Protein AF-A0A2V5MFU4-F1 (afdb_monomer_lite)

Radius of gyration: 18.35 Å; chains: 1; bounding box: 36×29×50 Å

Sequence (105 aa):
VECLTDNRNRTAPEIRNIFKAGSLGQPGSVAFFFNHLGVVEATHADANRDAEGDAIEAGAQEIEPLEADEVPAGQKGARFLTDIKDLDTVSKALRTAGWNIIASC

Secondary structure (DSSP, 8-state):
-----S-HHHHHHHHHHHGGGS----TTTTGGG----EEEEEEES-TT--HHHHHHHHT-SEEEEPPTTTSPTT-EEEEEEE-GGGHHHHHHHHHHTT-EEEEE-

Structure (mmCIF, N/CA/C/O backbone):
data_AF-A0A2V5MFU4-F1
#
_entry.id   AF-A0A2V5MFU4-F1
#
loop_
_atom_site.group_PDB
_atom_site.id
_atom_site.type_symbol
_atom_site.label_atom_id
_atom_site.label_alt_id
_atom_site.label_comp_id
_atom_site.label_asym_id
_atom_site.label_entity_id
_atom_site.label_seq_id
_atom_site.pdbx_PDB_ins_code
_atom_site.Cartn_x
_atom_site.Cartn_y
_atom_site.Cartn_z
_atom_site.occupancy
_atom_site.B_iso_or_equiv
_atom_site.auth_seq_id
_atom_site.auth_comp_id
_atom_site.auth_asym_id
_atom_site.auth_atom_id
_atom_site.pdbx_PDB_model_num
ATOM 1 N N . VAL A 1 1 ? 11.341 -0.556 -13.388 1.00 87.38 1 VAL A N 1
ATOM 2 C CA . VAL A 1 1 ? 10.352 0.100 -14.273 1.00 87.38 1 VAL A CA 1
ATOM 3 C C . VAL A 1 1 ? 9.473 -0.986 -14.841 1.00 87.38 1 VAL A C 1
ATOM 5 O O . VAL A 1 1 ? 9.960 -1.798 -15.622 1.00 87.38 1 VAL A O 1
ATOM 8 N N . GLU A 1 2 ? 8.227 -1.035 -14.395 1.00 89.50 2 GLU A N 1
ATOM 9 C CA . GLU A 1 2 ? 7.213 -1.929 -14.949 1.00 89.50 2 GLU A CA 1
ATOM 10 C C . GLU A 1 2 ? 6.442 -1.178 -16.039 1.00 89.50 2 GLU A C 1
ATOM 12 O O . GLU A 1 2 ? 6.243 0.034 -15.945 1.00 89.50 2 GLU A O 1
ATOM 17 N N . CYS A 1 3 ? 6.084 -1.859 -17.128 1.00 91.50 3 CYS A N 1
ATOM 18 C CA . CYS A 1 3 ? 5.423 -1.236 -18.275 1.00 91.50 3 CYS A CA 1
ATOM 19 C C . CYS A 1 3 ? 4.351 -2.166 -18.839 1.00 91.50 3 CYS A C 1
ATOM 21 O O . CYS A 1 3 ? 4.640 -3.320 -19.153 1.00 91.50 3 CYS A O 1
ATOM 23 N N . LEU A 1 4 ? 3.155 -1.628 -19.072 1.00 94.44 4 LEU A N 1
ATOM 24 C CA . LEU A 1 4 ? 2.131 -2.245 -19.911 1.00 94.44 4 LEU A CA 1
ATOM 25 C C . LEU A 1 4 ? 2.176 -1.571 -21.288 1.00 94.44 4 LEU A C 1
ATOM 27 O O . LEU A 1 4 ? 2.014 -0.358 -21.388 1.00 94.44 4 LEU A O 1
ATOM 31 N N . THR A 1 5 ? 2.451 -2.329 -22.350 1.00 95.19 5 THR A N 1
ATOM 32 C CA . THR A 1 5 ? 2.585 -1.779 -23.709 1.00 95.19 5 THR A CA 1
ATOM 33 C C . THR A 1 5 ? 2.098 -2.758 -24.767 1.00 95.19 5 THR A C 1
ATOM 35 O O . THR A 1 5 ? 2.300 -3.966 -24.655 1.00 95.19 5 THR A O 1
ATOM 38 N N . ASP A 1 6 ? 1.502 -2.216 -25.823 1.00 95.62 6 ASP A N 1
ATOM 39 C CA . ASP A 1 6 ? 1.123 -2.933 -27.041 1.00 95.62 6 ASP A CA 1
ATOM 40 C C . ASP A 1 6 ? 2.304 -3.109 -28.015 1.00 95.62 6 ASP A C 1
ATOM 42 O O . ASP A 1 6 ? 2.244 -3.928 -28.932 1.00 95.62 6 ASP A O 1
ATOM 46 N N . ASN A 1 7 ? 3.401 -2.365 -27.825 1.00 94.69 7 ASN A N 1
ATOM 47 C CA . ASN A 1 7 ? 4.564 -2.404 -28.701 1.00 94.69 7 ASN A CA 1
ATOM 48 C C . ASN A 1 7 ? 5.879 -2.217 -27.933 1.00 94.69 7 ASN A C 1
ATOM 50 O O . ASN A 1 7 ? 6.386 -1.108 -27.734 1.00 94.69 7 ASN A O 1
ATOM 54 N N . ARG A 1 8 ? 6.511 -3.346 -27.603 1.00 91.81 8 ARG A N 1
ATOM 55 C CA . ARG A 1 8 ? 7.818 -3.388 -26.933 1.00 91.81 8 ARG A CA 1
ATOM 56 C C . ARG A 1 8 ? 8.928 -2.674 -27.715 1.00 91.81 8 ARG A C 1
ATOM 58 O O . ARG A 1 8 ? 9.822 -2.094 -27.101 1.00 91.81 8 ARG A O 1
ATOM 65 N N . ASN A 1 9 ? 8.878 -2.699 -29.050 1.00 93.12 9 ASN A N 1
ATOM 66 C CA . ASN A 1 9 ? 9.900 -2.082 -29.902 1.00 93.12 9 ASN A CA 1
ATOM 67 C C . ASN A 1 9 ? 9.816 -0.550 -29.897 1.00 93.12 9 ASN A C 1
ATOM 69 O O . ASN A 1 9 ? 10.823 0.095 -30.170 1.00 93.12 9 ASN A O 1
ATOM 73 N N . ARG A 1 10 ? 8.656 0.024 -29.544 1.00 94.75 10 ARG A N 1
ATOM 74 C CA . ARG A 1 10 ? 8.491 1.464 -29.292 1.00 94.75 10 ARG A CA 1
ATOM 75 C C . ARG A 1 10 ? 8.899 1.828 -27.863 1.00 94.75 10 ARG A C 1
ATOM 77 O O . ARG A 1 10 ? 9.731 2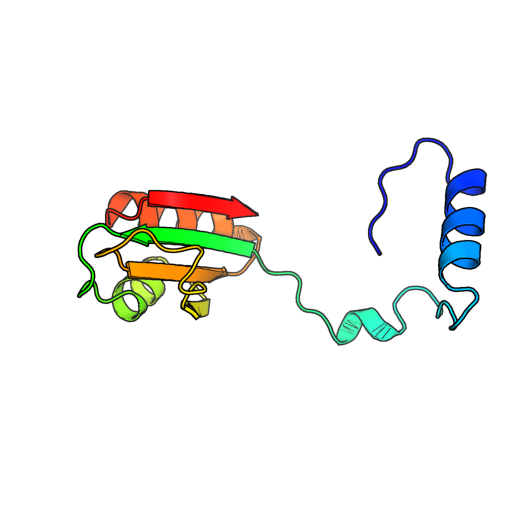.707 -27.664 1.00 94.75 10 ARG A O 1
ATOM 84 N N . THR A 1 11 ? 8.374 1.105 -26.875 1.00 94.44 11 THR A N 1
ATOM 85 C CA . THR A 1 11 ? 8.561 1.452 -25.458 1.00 94.44 11 THR A CA 1
ATOM 86 C C . THR A 1 11 ? 10.005 1.291 -24.988 1.00 94.44 11 THR A C 1
ATOM 88 O O . THR A 1 11 ? 10.507 2.141 -24.262 1.00 94.44 11 THR A O 1
ATOM 91 N N . ALA A 1 12 ? 10.728 0.245 -25.406 1.00 91.19 12 ALA A N 1
ATOM 92 C CA . ALA A 1 12 ? 12.099 0.042 -24.926 1.00 91.19 12 ALA A CA 1
ATOM 93 C C . ALA A 1 12 ? 13.064 1.191 -25.321 1.00 91.19 12 ALA A C 1
ATOM 95 O O . ALA A 1 12 ? 13.813 1.652 -24.457 1.00 91.19 12 ALA A O 1
ATOM 96 N N . PRO A 1 13 ? 13.075 1.696 -26.574 1.00 92.06 13 PRO A N 1
ATOM 97 C CA . PRO A 1 13 ? 13.802 2.919 -26.924 1.00 92.06 13 PRO A CA 1
ATOM 98 C C . PRO A 1 13 ? 13.346 4.171 -26.165 1.00 92.06 13 PRO A C 1
ATOM 100 O O . PRO A 1 13 ? 14.203 4.946 -25.748 1.00 92.06 13 PRO A O 1
ATOM 103 N N . GLU A 1 14 ? 12.040 4.366 -25.953 1.00 93.44 14 GLU A N 1
ATOM 104 C CA . GLU A 1 14 ? 11.508 5.512 -25.195 1.00 93.44 14 GLU A CA 1
ATOM 105 C C . GLU A 1 14 ? 11.997 5.511 -23.744 1.00 93.44 14 GLU A C 1
ATOM 107 O O . GLU A 1 14 ? 12.502 6.526 -23.267 1.00 93.44 14 GLU A O 1
ATOM 112 N N . ILE A 1 15 ? 11.959 4.355 -23.072 1.00 92.62 15 ILE A N 1
ATOM 113 C CA . ILE A 1 15 ? 12.516 4.199 -21.724 1.00 92.62 15 ILE A CA 1
ATOM 114 C C . ILE A 1 15 ? 14.012 4.534 -21.729 1.00 92.62 15 ILE A C 1
ATOM 116 O O . ILE A 1 15 ? 14.449 5.366 -20.941 1.00 92.62 15 ILE A O 1
ATOM 120 N N . ARG A 1 16 ? 14.809 3.986 -22.659 1.00 89.25 16 ARG A N 1
ATOM 121 C CA . ARG A 1 16 ? 16.242 4.339 -22.757 1.00 89.25 16 ARG A CA 1
ATOM 122 C C . ARG A 1 16 ? 16.468 5.837 -22.966 1.00 89.25 16 ARG A C 1
ATOM 124 O O . ARG A 1 16 ? 17.419 6.386 -22.422 1.00 89.25 16 ARG A O 1
ATOM 131 N N . ASN A 1 17 ? 15.607 6.492 -23.743 1.00 91.12 17 ASN A N 1
ATOM 132 C CA . ASN A 1 17 ? 15.672 7.930 -23.977 1.00 91.12 17 ASN A CA 1
ATOM 133 C C . ASN A 1 17 ? 15.404 8.740 -22.697 1.00 91.12 17 ASN A C 1
ATOM 135 O O . ASN A 1 17 ? 16.093 9.728 -22.462 1.00 91.12 17 ASN A O 1
ATOM 139 N N . ILE A 1 18 ? 14.458 8.311 -21.857 1.00 92.38 18 ILE A N 1
ATOM 140 C CA . ILE A 1 18 ? 14.170 8.944 -20.558 1.00 92.38 18 ILE A CA 1
ATOM 141 C C . ILE A 1 18 ? 15.386 8.847 -19.624 1.00 92.38 18 ILE A C 1
ATOM 143 O O . ILE A 1 18 ? 15.744 9.820 -18.968 1.00 92.38 18 ILE A O 1
ATOM 147 N N . PHE A 1 19 ? 16.090 7.712 -19.630 1.00 91.00 19 PHE A N 1
ATOM 148 C CA . PHE A 1 19 ? 17.296 7.505 -18.821 1.00 91.00 19 PHE A CA 1
ATOM 149 C C . PHE A 1 19 ? 18.575 8.132 -19.411 1.00 91.00 19 PHE A C 1
ATOM 151 O O . PHE A 1 19 ? 19.656 7.835 -18.918 1.00 91.00 19 PHE A O 1
ATOM 158 N N . LYS A 1 20 ? 18.503 9.015 -20.422 1.00 88.75 20 LYS A N 1
ATOM 159 C CA . LYS A 1 20 ? 19.689 9.607 -21.089 1.00 88.75 20 LYS A CA 1
ATOM 160 C C . LYS A 1 20 ? 20.661 10.346 -20.165 1.00 88.75 20 LYS A C 1
ATOM 162 O O . LYS A 1 20 ? 21.847 10.393 -20.472 1.00 88.75 20 LYS A O 1
ATOM 167 N N . ALA A 1 21 ? 20.170 10.943 -19.079 1.00 89.25 21 ALA A N 1
ATOM 168 C CA . ALA A 1 21 ? 21.013 11.608 -18.080 1.00 89.25 21 ALA A CA 1
ATO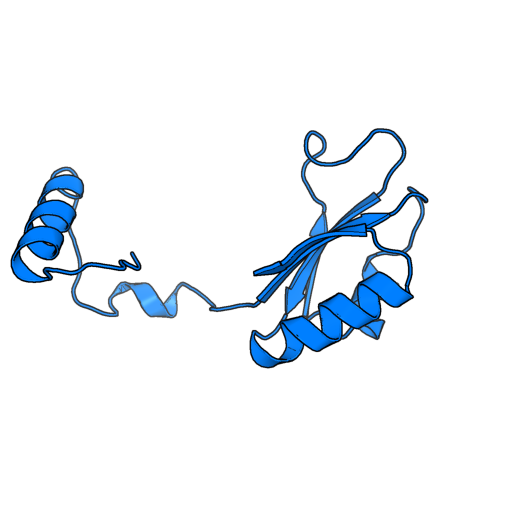M 169 C C . ALA A 1 21 ? 21.690 10.621 -17.102 1.00 89.25 21 ALA A C 1
ATOM 171 O O . ALA A 1 21 ? 22.526 11.025 -16.301 1.00 89.25 21 ALA A O 1
ATOM 172 N N . GLY A 1 22 ? 21.330 9.336 -17.168 1.00 87.75 22 GLY A N 1
ATOM 173 C CA . GLY A 1 22 ? 21.907 8.236 -16.403 1.00 87.75 22 GLY A CA 1
ATOM 174 C C . GLY A 1 22 ? 22.180 7.023 -17.299 1.00 87.75 22 GLY A C 1
ATOM 175 O O . GLY A 1 22 ? 22.547 7.165 -18.464 1.00 87.75 22 GLY A O 1
ATOM 176 N N . SER A 1 23 ? 22.018 5.813 -16.757 1.00 85.50 23 SER A N 1
ATOM 177 C CA . SER A 1 23 ? 22.176 4.570 -17.519 1.00 85.50 23 SER A CA 1
ATOM 178 C C . SER A 1 23 ? 21.145 3.527 -17.101 1.00 85.50 23 SER A C 1
ATOM 180 O O . SER A 1 23 ? 20.867 3.355 -15.914 1.00 85.50 23 SER A O 1
ATOM 182 N N . LEU A 1 24 ? 20.587 2.816 -18.084 1.00 88.62 24 LEU A N 1
ATOM 183 C CA . LEU A 1 24 ? 19.708 1.674 -17.858 1.00 88.62 24 LEU A CA 1
ATOM 184 C C . LEU A 1 24 ? 20.559 0.400 -17.758 1.00 88.62 24 LEU A C 1
ATOM 186 O O . LEU A 1 24 ? 21.201 0.001 -18.731 1.00 88.62 24 LEU A O 1
ATOM 190 N N . GLY A 1 25 ? 20.553 -0.231 -16.583 1.00 87.38 25 GLY A N 1
ATOM 191 C CA . GLY A 1 25 ? 21.238 -1.503 -16.344 1.00 87.38 25 GLY A CA 1
ATOM 192 C C . GLY A 1 25 ? 20.615 -2.691 -17.089 1.00 87.38 25 GLY A C 1
ATOM 193 O O . GLY A 1 25 ? 19.572 -2.581 -17.735 1.00 87.38 25 GLY A O 1
ATOM 194 N N . GLN A 1 26 ? 21.265 -3.854 -16.989 1.00 89.88 26 GLN A N 1
ATOM 195 C CA . GLN A 1 26 ? 20.700 -5.111 -17.489 1.00 89.88 26 GLN A CA 1
ATOM 196 C C . GLN A 1 26 ? 19.459 -5.518 -16.673 1.00 89.88 26 GLN A C 1
ATOM 198 O O . GLN A 1 26 ? 19.356 -5.147 -15.501 1.00 89.88 26 GLN A O 1
ATOM 203 N N . PRO A 1 27 ? 18.523 -6.301 -17.244 1.00 87.38 27 PRO A N 1
ATOM 204 C CA . PRO A 1 27 ? 17.395 -6.836 -16.488 1.00 87.38 27 PRO A CA 1
ATOM 205 C C . PRO A 1 27 ? 17.863 -7.506 -15.189 1.00 87.38 27 PRO A C 1
ATOM 207 O O . PRO A 1 27 ? 18.762 -8.342 -15.207 1.00 87.38 27 PRO A O 1
ATOM 210 N N . GLY A 1 28 ? 17.279 -7.105 -14.060 1.00 87.06 28 GLY A N 1
ATOM 211 C CA . GLY A 1 28 ? 17.628 -7.637 -12.741 1.00 87.06 28 GLY A CA 1
ATOM 212 C C . GLY A 1 28 ? 18.812 -6.966 -12.034 1.00 87.06 28 GLY A C 1
ATOM 213 O O . GLY A 1 28 ? 19.021 -7.250 -10.860 1.00 87.06 28 GLY A O 1
ATOM 214 N N . SER A 1 29 ? 19.542 -6.036 -12.668 1.00 91.56 29 SER A N 1
ATOM 215 C CA . SER A 1 29 ? 20.775 -5.451 -12.099 1.00 91.56 29 SER A CA 1
ATOM 216 C C . SER A 1 29 ? 20.600 -4.749 -10.750 1.00 91.56 29 SER A C 1
ATOM 218 O O . SER A 1 29 ? 21.572 -4.574 -10.028 1.00 91.56 29 SER A O 1
ATOM 220 N N . VAL A 1 30 ? 19.380 -4.312 -10.435 1.00 92.12 30 VAL A N 1
ATOM 221 C CA . VAL A 1 30 ? 19.017 -3.686 -9.155 1.00 92.12 30 VAL A CA 1
ATOM 222 C C . VAL A 1 30 ? 17.779 -4.325 -8.527 1.00 92.12 30 VAL A C 1
ATOM 224 O O . VAL A 1 30 ? 17.293 -3.829 -7.522 1.00 92.12 30 VAL A O 1
ATOM 227 N N . ALA A 1 31 ? 17.247 -5.412 -9.101 1.00 90.25 31 ALA A N 1
ATOM 228 C CA . ALA A 1 31 ? 15.987 -5.999 -8.634 1.00 90.25 31 ALA A CA 1
ATOM 229 C C . ALA A 1 31 ? 16.090 -6.519 -7.193 1.00 90.25 31 ALA A C 1
ATOM 231 O O . ALA A 1 31 ? 15.136 -6.414 -6.440 1.00 90.25 31 ALA A O 1
ATOM 232 N N . PHE A 1 32 ? 17.269 -7.000 -6.793 1.00 90.62 32 PHE A N 1
ATOM 233 C CA . PHE A 1 32 ? 17.530 -7.504 -5.444 1.00 90.62 32 PHE A CA 1
ATOM 234 C C . PHE A 1 32 ? 17.508 -6.425 -4.346 1.00 90.62 32 PHE A C 1
ATOM 236 O O . PHE A 1 32 ? 17.545 -6.771 -3.171 1.00 90.62 32 PHE A O 1
ATOM 243 N N . PHE A 1 33 ? 17.476 -5.136 -4.704 1.00 94.12 33 PHE A N 1
ATOM 244 C CA . PHE A 1 33 ? 17.316 -4.042 -3.740 1.00 94.12 33 PHE A CA 1
ATOM 245 C C . PHE A 1 33 ? 15.854 -3.773 -3.366 1.00 94.12 33 PHE A C 1
ATOM 247 O O . PHE A 1 33 ? 15.606 -2.966 -2.476 1.00 94.12 33 PHE A O 1
ATOM 254 N N . PHE A 1 34 ? 14.895 -4.406 -4.045 1.00 91.88 34 PHE A N 1
ATOM 255 C CA . PHE A 1 34 ? 13.474 -4.141 -3.860 1.00 91.88 34 PHE A CA 1
ATOM 256 C C . PHE A 1 34 ? 12.742 -5.417 -3.452 1.00 91.88 34 PHE A C 1
ATOM 258 O O . PHE A 1 34 ? 12.881 -6.456 -4.098 1.00 91.88 34 PHE A O 1
ATOM 265 N N . ASN A 1 35 ? 11.924 -5.310 -2.407 1.00 91.31 35 ASN A N 1
ATOM 266 C CA . ASN A 1 35 ? 10.959 -6.339 -2.040 1.00 91.31 35 ASN A CA 1
ATOM 267 C C . ASN A 1 35 ? 9.630 -6.047 -2.740 1.00 91.31 35 ASN A C 1
ATOM 269 O O . ASN A 1 35 ? 9.205 -4.895 -2.817 1.00 91.31 35 ASN A O 1
ATOM 273 N N . HIS A 1 36 ? 8.975 -7.090 -3.246 1.00 92.56 36 HIS A N 1
ATOM 274 C CA . HIS A 1 36 ? 7.623 -6.985 -3.784 1.00 92.56 36 HIS A CA 1
ATOM 275 C C . HIS A 1 36 ? 6.649 -7.372 -2.668 1.00 92.56 36 HIS A C 1
ATOM 277 O O . HIS A 1 36 ? 6.563 -8.545 -2.304 1.00 92.56 36 HIS A O 1
ATOM 283 N N . LEU A 1 37 ? 5.985 -6.370 -2.097 1.00 95.44 37 LEU A N 1
ATOM 284 C CA . LEU A 1 37 ? 5.092 -6.489 -0.946 1.00 95.44 37 LEU A CA 1
ATOM 285 C C . LEU A 1 37 ? 3.701 -5.980 -1.320 1.00 95.44 37 LEU A C 1
ATOM 287 O O . LEU A 1 37 ? 3.576 -5.131 -2.200 1.00 95.44 37 LEU A O 1
ATOM 291 N N . GLY A 1 38 ? 2.685 -6.498 -0.637 1.00 96.69 38 GLY A N 1
ATOM 292 C CA . GLY A 1 38 ? 1.361 -5.893 -0.612 1.00 96.69 38 GLY A CA 1
ATOM 293 C C . GLY A 1 38 ? 1.323 -4.740 0.387 1.00 96.69 38 GLY A C 1
ATOM 294 O O . GLY A 1 38 ? 1.993 -4.779 1.422 1.00 96.69 38 GLY A O 1
ATOM 295 N N . VAL A 1 39 ? 0.529 -3.720 0.087 1.00 97.12 39 VAL A N 1
ATOM 296 C CA . VAL A 1 39 ? 0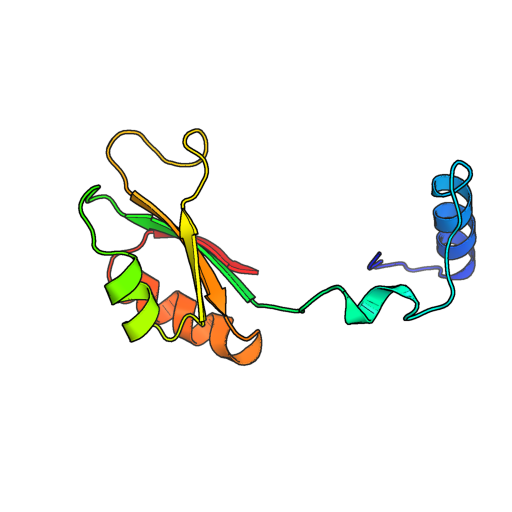.382 -2.518 0.906 1.00 97.12 39 VAL A CA 1
ATOM 297 C C . VAL A 1 39 ? -1.096 -2.219 1.118 1.00 97.12 39 VAL A C 1
ATOM 299 O O . VAL A 1 39 ? -1.874 -2.147 0.168 1.00 97.12 39 VAL A O 1
ATOM 302 N N . VAL A 1 40 ? -1.491 -2.011 2.374 1.00 97.69 40 VAL A N 1
ATOM 303 C CA . VAL A 1 40 ? -2.827 -1.529 2.742 1.00 97.69 40 VAL A CA 1
ATOM 304 C C . VAL A 1 40 ? -2.694 -0.205 3.480 1.00 97.69 40 VAL A C 1
ATOM 306 O O . VAL A 1 40 ? -2.125 -0.155 4.563 1.00 97.69 40 VAL A O 1
ATOM 309 N N . GLU A 1 41 ? -3.234 0.869 2.921 1.00 97.38 41 GLU A N 1
ATOM 310 C CA . GLU A 1 41 ? -3.283 2.183 3.567 1.00 97.38 41 GLU A CA 1
ATOM 311 C C . GLU A 1 41 ? -4.671 2.400 4.145 1.00 97.38 41 GLU A C 1
ATOM 313 O O . GLU A 1 41 ? -5.678 2.248 3.443 1.00 97.38 41 GLU A O 1
ATOM 318 N N . ALA A 1 42 ? -4.747 2.743 5.427 1.00 97.19 42 ALA A N 1
ATOM 319 C CA . ALA A 1 42 ? -6.023 2.878 6.102 1.00 97.19 42 ALA A CA 1
ATOM 320 C C . ALA A 1 42 ? -6.014 3.942 7.196 1.00 97.19 42 ALA A C 1
ATOM 322 O O . ALA A 1 42 ? -4.983 4.236 7.804 1.00 97.19 42 ALA A O 1
ATOM 323 N N . THR A 1 43 ? -7.201 4.475 7.486 1.00 97.69 43 THR A N 1
ATOM 324 C CA . THR A 1 43 ? -7.433 5.358 8.630 1.00 97.69 43 THR A CA 1
ATOM 325 C C . THR A 1 43 ? -8.431 4.775 9.614 1.00 97.69 43 THR A C 1
ATOM 327 O O . THR A 1 43 ? -9.309 3.993 9.258 1.00 97.69 43 THR A O 1
ATOM 330 N N . HIS A 1 44 ? -8.321 5.177 10.871 1.00 97.38 44 HIS A N 1
ATOM 331 C CA . HIS A 1 44 ? -9.235 4.805 11.934 1.00 97.38 44 HIS A CA 1
ATOM 332 C C . HIS A 1 44 ? -9.729 6.058 12.661 1.00 97.38 44 HIS A C 1
ATOM 334 O O . HIS A 1 44 ? -8.953 6.968 12.953 1.00 97.38 44 HIS A O 1
ATOM 340 N N . ALA A 1 45 ? -11.030 6.107 12.960 1.00 96.06 45 ALA A N 1
ATOM 341 C CA . ALA A 1 45 ? -11.663 7.278 13.571 1.00 96.06 45 ALA A CA 1
ATOM 342 C C . ALA A 1 45 ? -11.162 7.567 14.998 1.00 96.06 45 ALA A C 1
ATOM 344 O O . ALA A 1 45 ? -11.171 8.713 15.432 1.00 96.06 45 ALA A O 1
ATOM 345 N N . ASP A 1 46 ? -10.730 6.534 15.721 1.00 95.81 46 ASP A N 1
ATOM 346 C CA . ASP A 1 46 ? -10.045 6.682 17.006 1.00 95.81 46 ASP A CA 1
ATOM 347 C C . ASP A 1 46 ? -8.546 6.936 16.789 1.00 95.81 46 ASP A C 1
ATOM 349 O O . ASP A 1 46 ? -7.815 6.033 16.377 1.00 95.81 46 ASP A O 1
ATOM 353 N N . ALA A 1 47 ? -8.092 8.155 17.092 1.00 94.12 47 ALA A N 1
ATOM 354 C CA . ALA A 1 47 ? -6.685 8.552 17.023 1.00 94.12 47 ALA A CA 1
ATOM 355 C C . ALA A 1 47 ? -5.767 7.765 17.977 1.00 94.12 47 ALA A C 1
ATOM 357 O O . ALA A 1 47 ? -4.562 7.690 17.735 1.00 94.12 47 ALA A O 1
ATOM 358 N N . ASN A 1 48 ? -6.319 7.180 19.046 1.00 94.88 48 ASN A N 1
ATOM 359 C CA . ASN A 1 48 ? -5.569 6.401 20.032 1.00 94.88 48 ASN A CA 1
ATOM 360 C C . ASN A 1 48 ? -5.580 4.896 19.734 1.00 94.88 48 ASN A C 1
ATOM 362 O O . ASN A 1 48 ? -5.098 4.114 20.554 1.00 94.88 48 ASN A O 1
ATOM 366 N N . ARG A 1 49 ? -6.135 4.479 18.587 1.00 95.50 49 ARG A N 1
ATOM 367 C CA . ARG A 1 49 ? -6.171 3.073 18.183 1.00 95.50 49 ARG A CA 1
ATOM 368 C C . ARG A 1 49 ? -4.758 2.491 18.134 1.00 95.50 49 ARG A C 1
ATOM 370 O O . ARG A 1 49 ? -3.853 3.080 17.538 1.00 95.50 49 ARG A O 1
ATOM 377 N N . ASP A 1 50 ? -4.600 1.313 18.730 1.00 95.88 50 ASP A N 1
ATOM 378 C CA . ASP A 1 50 ? -3.363 0.542 18.668 1.00 95.88 50 ASP A CA 1
ATOM 379 C C . ASP A 1 50 ? -3.219 -0.116 17.290 1.00 95.88 50 ASP A C 1
ATOM 381 O O . ASP A 1 50 ? -3.717 -1.211 17.029 1.00 95.88 50 ASP A O 1
ATOM 385 N N . ALA A 1 51 ? -2.568 0.607 16.383 1.00 95.94 51 ALA A N 1
ATOM 386 C CA . ALA A 1 51 ? -2.350 0.148 15.021 1.00 95.94 51 ALA A CA 1
ATOM 387 C C . ALA A 1 51 ? -1.343 -1.008 14.944 1.00 95.94 51 ALA A C 1
ATOM 389 O O . ALA A 1 51 ? -1.467 -1.847 14.060 1.00 95.94 51 ALA A O 1
ATOM 390 N N . GLU A 1 52 ? -0.381 -1.083 15.869 1.00 95.94 52 GLU A N 1
ATOM 391 C CA . GLU A 1 52 ? 0.596 -2.177 15.910 1.00 95.94 52 GLU A CA 1
ATOM 392 C C . GLU A 1 52 ? -0.073 -3.483 16.346 1.00 95.94 52 GLU A C 1
ATOM 394 O O . GLU A 1 52 ? 0.122 -4.519 15.710 1.00 95.94 52 GLU A O 1
ATOM 399 N N . GLY A 1 53 ? -0.922 -3.433 17.377 1.00 96.94 53 GLY A N 1
ATOM 400 C CA . GLY A 1 53 ? -1.722 -4.582 17.800 1.00 96.94 53 GLY A CA 1
ATOM 401 C C . GLY A 1 53 ? -2.637 -5.102 16.687 1.00 96.94 53 GLY A C 1
ATOM 402 O O . GLY A 1 53 ? -2.664 -6.303 16.414 1.00 96.94 53 GLY A O 1
ATOM 403 N N . ASP A 1 54 ? -3.329 -4.197 15.988 1.00 97.06 54 ASP A N 1
ATOM 404 C CA . ASP A 1 54 ? -4.176 -4.561 14.846 1.00 97.06 54 ASP A CA 1
ATOM 405 C C . ASP A 1 54 ? -3.362 -5.112 13.663 1.00 97.06 54 ASP A C 1
ATOM 407 O O . ASP A 1 54 ? -3.819 -6.035 12.990 1.00 97.06 54 ASP A O 1
ATOM 411 N N . ALA A 1 55 ? -2.158 -4.584 13.410 1.00 96.88 55 ALA A N 1
ATOM 412 C CA . ALA A 1 55 ? -1.257 -5.088 12.374 1.00 96.88 55 ALA A CA 1
ATOM 413 C C . ALA A 1 55 ? -0.867 -6.549 12.636 1.00 96.88 55 ALA A C 1
ATOM 415 O O . ALA A 1 55 ? -0.950 -7.381 11.731 1.00 96.88 55 ALA A O 1
ATOM 416 N N . ILE A 1 56 ? -0.492 -6.862 13.881 1.00 96.81 56 ILE A N 1
ATOM 417 C CA . ILE A 1 56 ? -0.109 -8.215 14.301 1.00 96.81 56 ILE A CA 1
ATOM 418 C C . ILE A 1 56 ? -1.283 -9.182 14.127 1.00 96.81 56 ILE A C 1
ATOM 420 O O . ILE A 1 56 ? -1.111 -10.248 13.537 1.00 96.81 56 ILE A O 1
ATOM 424 N N . GLU A 1 57 ? -2.477 -8.809 14.591 1.00 96.44 57 GLU A N 1
ATOM 425 C CA . GLU A 1 57 ? -3.673 -9.655 14.481 1.00 96.44 57 GLU A CA 1
ATOM 426 C C . GLU A 1 57 ? -4.108 -9.853 13.020 1.00 96.44 57 GLU A C 1
ATOM 428 O O . GLU A 1 57 ? -4.525 -10.943 12.628 1.00 96.44 57 GLU A O 1
ATOM 433 N N . ALA A 1 58 ? -3.978 -8.817 12.186 1.00 96.56 58 ALA A N 1
ATOM 434 C CA . ALA A 1 58 ? -4.304 -8.892 10.765 1.00 96.56 58 ALA A CA 1
ATOM 435 C C . ALA A 1 58 ? -3.291 -9.715 9.949 1.00 96.56 58 ALA A C 1
ATOM 437 O O . ALA A 1 58 ? -3.613 -10.115 8.830 1.00 96.56 58 ALA A O 1
ATOM 438 N N . GLY A 1 59 ? -2.092 -9.975 10.483 1.00 95.75 59 GLY A N 1
ATOM 439 C CA . GLY A 1 59 ? -1.010 -10.667 9.779 1.00 95.75 59 GLY A CA 1
ATOM 440 C C . GLY A 1 59 ? -0.165 -9.755 8.883 1.00 95.75 59 GLY A C 1
ATOM 441 O O . GLY A 1 59 ? 0.446 -10.225 7.921 1.00 95.75 59 GLY A O 1
ATOM 442 N N . ALA A 1 60 ? -0.134 -8.451 9.165 1.00 97.19 60 ALA A N 1
ATOM 443 C CA . ALA A 1 60 ? 0.812 -7.542 8.530 1.00 97.19 60 ALA A CA 1
ATOM 444 C C . ALA A 1 60 ? 2.237 -7.810 9.047 1.00 97.19 60 ALA A C 1
ATOM 446 O O . ALA A 1 60 ? 2.448 -8.158 10.209 1.00 97.19 60 ALA A O 1
ATOM 447 N N . GLN A 1 61 ? 3.220 -7.667 8.165 1.00 95.50 61 GLN A N 1
ATOM 448 C CA . GLN A 1 61 ? 4.634 -7.894 8.465 1.00 95.50 61 GLN A CA 1
ATOM 449 C C . GLN A 1 61 ? 5.303 -6.644 9.033 1.00 95.50 61 GLN A C 1
ATOM 451 O O . GLN A 1 61 ? 6.189 -6.745 9.878 1.00 95.50 61 GLN A O 1
ATOM 456 N N . GLU A 1 62 ? 4.881 -5.474 8.561 1.00 95.88 62 GLU A N 1
ATOM 457 C CA . GLU A 1 62 ? 5.423 -4.182 8.963 1.00 95.88 62 GLU A CA 1
ATOM 458 C C . GLU A 1 62 ? 4.317 -3.122 8.935 1.00 95.88 62 GLU A C 1
ATOM 460 O O . GLU A 1 62 ? 3.308 -3.264 8.237 1.00 95.88 62 GLU A O 1
ATOM 465 N N . ILE A 1 63 ? 4.490 -2.074 9.737 1.00 96.31 63 ILE A N 1
ATOM 466 C CA . ILE A 1 63 ? 3.567 -0.950 9.830 1.00 96.31 63 ILE A CA 1
ATOM 467 C C . ILE A 1 63 ? 4.341 0.363 9.805 1.00 96.31 63 ILE A C 1
ATOM 469 O O . ILE A 1 63 ? 5.316 0.544 10.530 1.00 96.31 63 ILE A O 1
ATOM 473 N N . GLU A 1 64 ? 3.848 1.302 9.009 1.00 95.75 64 GLU A N 1
ATOM 474 C CA . GLU A 1 64 ? 4.358 2.664 8.929 1.00 95.75 64 GLU A CA 1
ATOM 475 C C . GLU A 1 64 ? 3.215 3.651 9.210 1.00 95.75 64 GLU A C 1
ATOM 477 O O . GLU A 1 64 ? 2.081 3.422 8.784 1.00 95.75 64 GLU A O 1
ATOM 482 N N . PRO A 1 65 ? 3.450 4.762 9.924 1.00 94.75 65 PRO A N 1
ATOM 483 C CA . PRO A 1 65 ? 2.465 5.836 9.999 1.00 94.75 65 PRO A CA 1
ATOM 484 C C . PRO A 1 65 ? 2.287 6.492 8.620 1.00 94.75 65 PRO A C 1
ATOM 486 O O . PRO A 1 65 ? 3.259 6.667 7.890 1.00 94.75 65 PRO A O 1
ATOM 489 N N . LEU A 1 66 ? 1.055 6.882 8.280 1.00 94.12 66 LEU A N 1
ATOM 490 C CA . LEU A 1 66 ? 0.809 7.736 7.108 1.00 94.12 66 LEU A CA 1
ATOM 491 C C . LEU A 1 66 ? 1.239 9.182 7.385 1.00 94.12 66 LEU A C 1
ATOM 493 O O . LEU A 1 66 ? 1.286 9.609 8.546 1.00 94.12 66 LEU A O 1
ATOM 497 N N . GLU A 1 67 ? 1.515 9.937 6.321 1.00 90.50 67 GLU A N 1
ATOM 498 C CA . GLU A 1 67 ? 1.885 11.346 6.437 1.00 90.50 67 GLU A CA 1
ATOM 499 C C . GLU A 1 67 ? 0.706 12.186 6.953 1.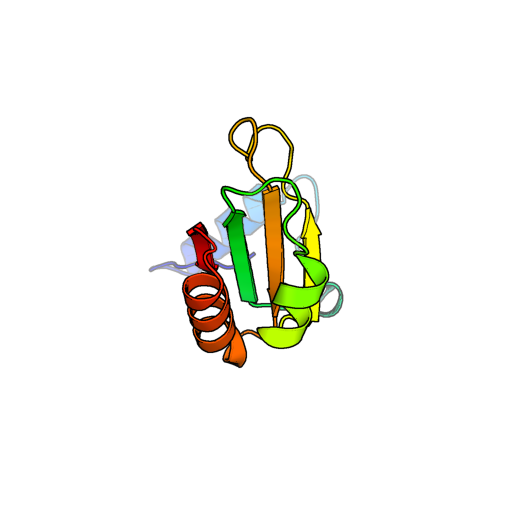00 90.50 67 GLU A C 1
ATOM 501 O O . GLU A 1 67 ? -0.470 11.876 6.748 1.00 90.50 67 GLU A O 1
ATOM 506 N N . ALA A 1 68 ? 1.006 13.270 7.672 1.00 83.69 68 ALA A N 1
ATOM 507 C CA . ALA A 1 68 ? -0.017 14.041 8.383 1.00 83.69 68 ALA A CA 1
ATOM 508 C C . ALA A 1 68 ? -1.046 14.721 7.457 1.00 83.69 68 ALA A C 1
ATOM 510 O O . ALA A 1 68 ? -2.150 15.033 7.900 1.00 83.69 68 ALA A O 1
ATOM 511 N N . ASP A 1 69 ? -0.694 14.974 6.198 1.00 87.50 69 ASP A N 1
ATOM 512 C CA . ASP A 1 69 ? -1.578 15.522 5.166 1.00 87.50 69 ASP A CA 1
ATOM 513 C C . ASP A 1 69 ? -2.508 14.470 4.540 1.00 87.50 69 ASP A C 1
ATOM 515 O O . ASP A 1 69 ? -3.565 14.825 4.015 1.00 87.50 69 ASP A O 1
ATOM 519 N N . GLU A 1 70 ? -2.164 13.186 4.649 1.00 83.81 70 GLU A N 1
ATOM 520 C CA . GLU A 1 70 ? -2.972 12.055 4.180 1.00 83.81 70 GLU A CA 1
ATOM 521 C C . GLU A 1 70 ? -4.013 11.610 5.223 1.00 83.81 70 GLU A C 1
ATOM 523 O O . GLU A 1 70 ? -5.001 10.946 4.891 1.00 83.81 70 GLU A O 1
ATOM 528 N N . VAL A 1 71 ? -3.826 11.995 6.491 1.00 88.81 71 VAL A N 1
ATOM 529 C CA . VAL A 1 71 ? -4.687 11.594 7.609 1.00 88.81 71 VAL A CA 1
ATOM 530 C C . VAL A 1 71 ? -5.684 12.702 7.971 1.00 88.81 71 VAL A C 1
ATOM 532 O O . VAL A 1 71 ? -5.283 13.807 8.344 1.00 88.81 71 VAL A O 1
ATOM 535 N N . PRO A 1 72 ? -7.005 12.434 7.948 1.00 90.12 72 PRO A N 1
ATOM 536 C CA . PRO A 1 72 ? -7.993 13.401 8.411 1.00 90.12 72 PRO A CA 1
ATOM 537 C C . PRO A 1 72 ? -7.785 13.787 9.883 1.00 90.12 72 PRO A C 1
ATOM 539 O O . PRO A 1 72 ? -7.424 12.957 10.720 1.00 90.12 72 PRO A O 1
ATOM 542 N N . ALA A 1 73 ? -8.081 15.044 10.225 1.00 89.19 73 ALA A N 1
ATOM 543 C CA . ALA A 1 73 ? -7.903 15.553 11.582 1.00 89.19 73 ALA A CA 1
ATOM 544 C C . ALA A 1 73 ? -8.647 14.697 12.625 1.00 89.19 73 ALA A C 1
ATOM 546 O O . ALA A 1 73 ? -9.847 14.446 12.504 1.00 89.19 73 ALA A O 1
ATOM 547 N N . GLY A 1 74 ? -7.924 14.283 13.669 1.00 89.56 74 GLY A N 1
ATOM 548 C CA . GLY A 1 74 ? -8.464 13.455 14.749 1.00 89.56 74 GLY A CA 1
ATOM 549 C C . GLY A 1 74 ? -8.557 11.960 14.434 1.00 89.56 74 GLY A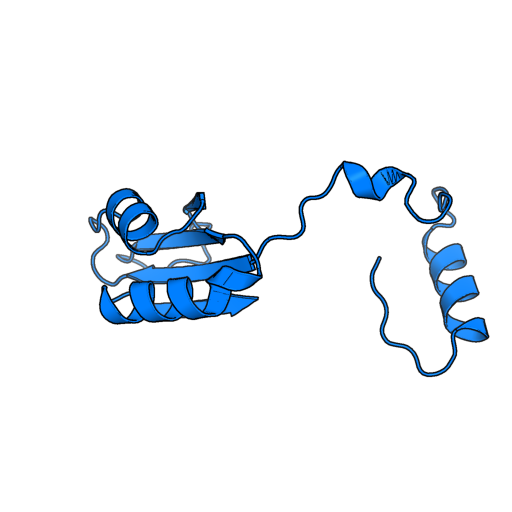 C 1
ATOM 550 O O . GLY A 1 74 ? -9.154 11.238 15.223 1.00 89.56 74 GLY A O 1
ATOM 551 N N . GLN A 1 75 ? -7.977 11.495 13.324 1.00 94.38 75 GLN A N 1
ATOM 552 C CA . GLN A 1 75 ? -7.889 10.075 12.976 1.00 94.38 75 GLN A CA 1
ATOM 553 C C . GLN A 1 75 ? -6.461 9.544 13.135 1.00 94.38 75 GLN A C 1
ATOM 555 O O . GLN A 1 75 ? -5.492 10.304 13.165 1.00 94.38 75 GLN A O 1
ATOM 560 N N . LYS A 1 76 ? -6.332 8.219 13.213 1.00 94.75 76 LYS A N 1
ATOM 561 C CA . LYS A 1 76 ? -5.058 7.505 13.085 1.00 94.75 76 LYS A CA 1
ATOM 562 C C . LYS A 1 76 ? -4.924 7.016 11.647 1.00 94.75 76 LYS A C 1
ATOM 564 O O . LYS A 1 76 ? -5.857 6.402 11.149 1.00 94.75 76 LYS A O 1
ATOM 569 N N . GLY A 1 77 ? -3.792 7.253 10.994 1.00 96.31 77 GLY A N 1
ATOM 570 C CA . GLY A 1 77 ? -3.476 6.664 9.690 1.00 96.31 77 GLY A CA 1
ATOM 571 C C . GLY A 1 77 ? -2.270 5.744 9.777 1.00 96.31 77 GLY A C 1
ATOM 572 O O . GLY A 1 77 ? -1.312 6.054 10.490 1.00 96.31 77 GLY A O 1
ATOM 573 N N . ALA A 1 78 ? -2.330 4.620 9.072 1.00 97.06 78 ALA A N 1
ATOM 574 C CA . ALA A 1 78 ? -1.233 3.670 8.981 1.00 97.06 78 ALA A CA 1
ATOM 575 C C . ALA A 1 78 ? -1.218 2.953 7.626 1.00 97.06 78 ALA A C 1
ATOM 577 O O . ALA A 1 78 ? -2.260 2.716 7.006 1.00 97.06 78 ALA A O 1
ATOM 578 N N . ARG A 1 79 ? -0.011 2.598 7.198 1.00 97.38 79 ARG A N 1
ATOM 579 C CA . ARG A 1 79 ? 0.289 1.711 6.088 1.00 97.38 79 ARG A CA 1
ATOM 580 C C . ARG A 1 79 ? 0.723 0.367 6.656 1.00 97.38 79 ARG A C 1
ATOM 582 O O . ARG A 1 79 ? 1.669 0.296 7.431 1.00 97.38 79 ARG A O 1
ATOM 589 N N . PHE A 1 80 ? 0.035 -0.691 6.259 1.00 97.69 80 PHE A N 1
ATOM 590 C CA . PHE A 1 80 ? 0.293 -2.062 6.673 1.00 97.69 80 PHE A CA 1
ATOM 591 C C . PHE A 1 80 ? 0.927 -2.803 5.498 1.00 97.69 80 PHE A C 1
ATOM 593 O O . PHE A 1 80 ? 0.296 -2.965 4.450 1.00 97.69 80 PHE A O 1
ATOM 600 N N . LEU A 1 81 ? 2.177 -3.222 5.657 1.00 97.62 81 LEU A N 1
ATOM 601 C CA . LEU A 1 81 ? 2.927 -3.961 4.651 1.00 97.62 81 LEU A CA 1
ATOM 602 C C . LEU A 1 81 ? 2.773 -5.458 4.906 1.00 97.62 81 LEU A C 1
ATOM 604 O O . LEU A 1 81 ? 2.775 -5.920 6.049 1.00 97.62 81 LEU A O 1
ATOM 608 N N . THR A 1 82 ? 2.631 -6.234 3.841 1.00 97.19 82 THR A N 1
ATOM 609 C CA . THR A 1 82 ? 2.375 -7.672 3.926 1.00 97.19 82 THR A CA 1
ATOM 610 C C . THR A 1 82 ? 2.971 -8.427 2.741 1.00 97.19 82 THR A C 1
ATOM 612 O O . THR A 1 82 ? 3.359 -7.838 1.731 1.00 97.19 82 THR A O 1
ATOM 615 N N . ASP A 1 83 ? 3.013 -9.754 2.836 1.00 96.31 83 ASP A N 1
ATOM 616 C CA . ASP A 1 83 ? 3.235 -10.598 1.670 1.00 96.31 83 ASP A CA 1
ATOM 617 C C . ASP A 1 83 ? 2.080 -10.392 0.674 1.00 96.31 83 ASP A C 1
ATOM 619 O O . ASP A 1 83 ? 0.908 -10.354 1.041 1.00 96.31 83 ASP A O 1
ATOM 623 N N . ILE A 1 84 ? 2.383 -10.363 -0.624 1.00 95.25 84 ILE A N 1
ATOM 624 C CA . ILE A 1 84 ? 1.375 -10.147 -1.684 1.00 95.25 84 ILE A CA 1
ATOM 625 C C . ILE A 1 84 ? 0.208 -11.142 -1.598 1.00 95.25 84 ILE A C 1
ATOM 627 O O . ILE A 1 84 ? -0.943 -10.793 -1.850 1.00 95.25 84 ILE A O 1
ATOM 631 N N . LYS A 1 85 ? 0.498 -12.399 -1.242 1.00 96.12 85 LYS A N 1
ATOM 632 C CA . LYS A 1 85 ? -0.513 -13.463 -1.091 1.00 96.12 85 LYS A CA 1
ATOM 633 C C . LYS A 1 85 ? -1.504 -13.191 0.051 1.00 96.12 85 LYS A C 1
ATOM 635 O O . LYS A 1 85 ? -2.608 -13.726 0.013 1.00 96.12 85 LYS A O 1
ATOM 640 N N . ASP A 1 86 ? -1.115 -12.375 1.028 1.00 96.62 86 ASP A N 1
ATOM 641 C CA . ASP A 1 86 ? -1.869 -12.122 2.253 1.00 96.62 86 ASP A CA 1
ATOM 642 C C . ASP A 1 86 ? -2.618 -10.778 2.198 1.00 96.62 86 ASP A C 1
ATOM 644 O O . ASP A 1 86 ? -3.460 -10.517 3.056 1.00 96.62 86 ASP A O 1
ATOM 648 N N . LEU A 1 87 ? -2.409 -9.972 1.145 1.00 96.81 87 LEU A N 1
ATOM 649 C CA . LEU A 1 87 ? -3.044 -8.663 0.929 1.00 96.81 87 LEU A CA 1
ATOM 650 C C . LEU A 1 87 ? -4.566 -8.677 1.142 1.00 96.81 87 LEU A C 1
ATOM 652 O O . LEU A 1 87 ? -5.109 -7.837 1.859 1.00 96.81 87 LEU A O 1
ATOM 656 N N . ASP A 1 88 ? -5.264 -9.640 0.536 1.00 96.62 88 ASP A N 1
ATOM 657 C CA . ASP A 1 88 ? -6.723 -9.757 0.650 1.00 96.62 88 ASP A CA 1
ATOM 658 C C . ASP A 1 88 ? -7.160 -10.106 2.083 1.00 96.62 88 ASP A C 1
ATOM 660 O O . ASP A 1 88 ? -8.117 -9.526 2.605 1.00 96.62 88 ASP A O 1
ATOM 664 N N . THR A 1 89 ? -6.434 -11.010 2.744 1.00 97.44 89 THR A N 1
ATOM 665 C CA . THR A 1 89 ? -6.710 -11.429 4.124 1.00 97.44 89 THR A CA 1
ATOM 666 C C . THR A 1 89 ? -6.495 -10.272 5.097 1.00 97.44 89 THR A C 1
ATOM 668 O O . THR A 1 89 ? -7.398 -9.958 5.875 1.00 97.44 89 THR A O 1
ATOM 671 N N . VAL A 1 90 ? -5.353 -9.585 5.001 1.00 97.38 90 VAL A N 1
ATOM 672 C CA . VAL A 1 90 ? -5.002 -8.425 5.834 1.00 97.38 90 VAL A CA 1
ATOM 673 C C . VAL A 1 90 ? -6.015 -7.298 5.635 1.00 97.38 90 VAL A C 1
ATOM 675 O O . VAL A 1 90 ? -6.556 -6.768 6.603 1.00 97.38 90 VAL A O 1
ATOM 678 N N . SER A 1 91 ? -6.355 -6.971 4.383 1.00 97.50 91 SER A N 1
ATOM 679 C CA . SER A 1 91 ? -7.337 -5.926 4.062 1.00 97.50 91 SER A CA 1
ATOM 680 C C . SER A 1 91 ? -8.708 -6.209 4.689 1.00 97.50 91 SER A C 1
ATOM 682 O O . SER A 1 91 ? -9.341 -5.317 5.261 1.00 97.50 91 SER A O 1
ATOM 684 N N . LYS A 1 92 ? -9.172 -7.464 4.650 1.00 97.75 92 LYS A N 1
ATOM 685 C CA . LYS A 1 92 ? -10.437 -7.878 5.282 1.00 97.75 92 LYS A CA 1
ATOM 686 C C . LYS A 1 92 ? -10.372 -7.845 6.808 1.00 97.75 92 LYS A C 1
ATOM 688 O O . LYS A 1 92 ? -11.341 -7.410 7.441 1.00 97.75 92 LYS A O 1
ATOM 693 N N . ALA A 1 93 ? -9.261 -8.282 7.396 1.00 97.56 93 ALA A N 1
ATOM 694 C CA . ALA A 1 93 ? -9.056 -8.248 8.840 1.00 97.56 93 ALA A CA 1
ATOM 695 C C . ALA A 1 93 ? -9.077 -6.803 9.363 1.00 97.56 93 ALA A C 1
ATOM 697 O O . ALA A 1 93 ? -9.850 -6.493 10.269 1.00 97.56 93 ALA A O 1
ATOM 698 N N . LEU A 1 94 ? -8.352 -5.890 8.709 1.00 97.44 94 LEU A N 1
ATOM 699 C CA . LEU A 1 94 ? -8.327 -4.467 9.060 1.00 97.44 94 LEU A CA 1
ATOM 700 C C . LEU A 1 94 ? -9.711 -3.813 8.941 1.00 97.44 94 LEU A C 1
ATOM 702 O O . LEU A 1 94 ? -10.132 -3.091 9.845 1.00 97.44 94 LEU A O 1
ATOM 706 N N . ARG A 1 95 ? -10.479 -4.125 7.886 1.00 97.25 95 ARG A N 1
ATOM 707 C CA . ARG A 1 95 ? -11.880 -3.669 7.768 1.00 97.25 95 ARG A CA 1
ATOM 708 C C . ARG A 1 95 ? -12.745 -4.149 8.930 1.00 97.25 95 ARG A C 1
ATOM 710 O O . ARG A 1 95 ? -13.566 -3.390 9.435 1.00 97.25 95 ARG A O 1
ATOM 717 N N . THR A 1 96 ? -12.563 -5.397 9.358 1.00 97.31 96 THR A N 1
ATOM 718 C CA . THR A 1 96 ? -13.298 -5.977 10.494 1.00 97.31 96 THR A CA 1
ATOM 719 C C . THR A 1 96 ? -12.898 -5.314 11.813 1.00 97.31 96 THR A C 1
ATOM 721 O O . THR A 1 96 ? -13.751 -5.080 12.665 1.00 97.31 96 THR A O 1
ATOM 724 N N . ALA A 1 97 ? -11.626 -4.936 11.946 1.00 95.62 97 ALA A N 1
ATOM 725 C CA . ALA A 1 97 ? -11.088 -4.186 13.077 1.00 95.62 97 ALA A CA 1
ATOM 726 C C . ALA A 1 97 ? -11.491 -2.694 13.091 1.00 95.62 97 ALA A C 1
ATOM 728 O O . ALA A 1 97 ? -11.103 -1.976 14.011 1.00 95.62 97 ALA A O 1
ATOM 729 N N . GLY A 1 98 ? -12.281 -2.232 12.111 1.00 96.38 98 GLY A N 1
ATOM 730 C CA . GLY A 1 98 ? -12.835 -0.875 12.056 1.00 96.38 98 GLY A CA 1
ATOM 731 C C . GLY A 1 98 ? -12.027 0.121 11.222 1.00 96.38 98 GLY A C 1
ATOM 732 O O . GLY A 1 98 ? -12.378 1.301 11.182 1.00 96.38 98 GLY A O 1
ATOM 733 N N . TRP A 1 99 ? -10.969 -0.323 10.540 1.00 97.56 99 TRP A N 1
ATOM 734 C CA . TRP A 1 99 ? -10.175 0.540 9.668 1.00 97.56 99 TRP A CA 1
ATOM 735 C C . TRP A 1 99 ? -10.906 0.853 8.360 1.00 97.56 99 TRP A C 1
ATOM 737 O O . TRP A 1 99 ? -11.456 -0.021 7.683 1.00 97.56 99 TRP A O 1
ATOM 747 N N . ASN A 1 100 ? -10.854 2.119 7.966 1.00 96.62 100 ASN A N 1
ATOM 748 C CA . ASN A 1 100 ? -11.278 2.598 6.665 1.00 96.62 100 ASN A CA 1
ATOM 749 C C . ASN A 1 100 ? -10.110 2.514 5.676 1.00 96.62 100 ASN A C 1
ATOM 751 O O . ASN A 1 100 ? -9.190 3.326 5.721 1.00 96.62 100 ASN A O 1
ATOM 755 N N . ILE A 1 101 ? -10.157 1.533 4.777 1.00 96.44 101 ILE A N 1
ATOM 756 C CA . ILE A 1 101 ? -9.115 1.328 3.766 1.00 96.44 101 ILE A CA 1
ATOM 757 C C . ILE A 1 101 ? -9.214 2.405 2.680 1.00 96.44 101 ILE A C 1
ATOM 759 O O . ILE A 1 101 ? -10.241 2.507 2.005 1.00 96.44 101 ILE A O 1
ATOM 763 N N . ILE A 1 102 ? -8.131 3.156 2.495 1.00 94.75 102 ILE A N 1
ATOM 764 C CA . ILE A 1 102 ? -7.960 4.184 1.462 1.00 94.75 102 ILE A CA 1
ATOM 765 C C . ILE A 1 102 ? -7.442 3.540 0.174 1.00 94.75 102 ILE A C 1
ATOM 767 O O . ILE A 1 102 ? -8.010 3.751 -0.897 1.00 94.75 102 ILE A O 1
ATOM 771 N N . ALA A 1 103 ? -6.399 2.718 0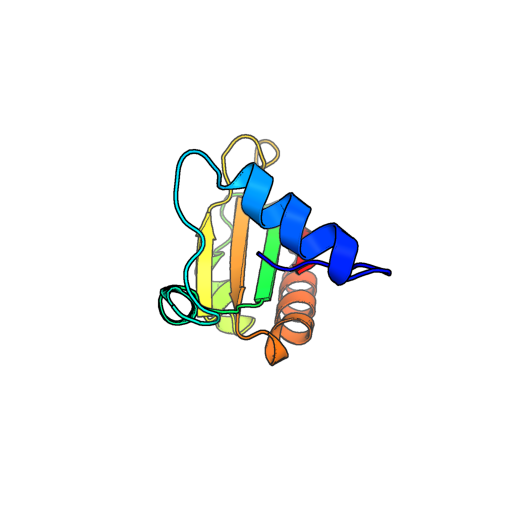.292 1.00 93.06 103 ALA A N 1
ATOM 772 C CA . ALA A 1 103 ? -5.764 2.030 -0.822 1.00 93.06 103 ALA A CA 1
ATOM 773 C C . ALA A 1 103 ? -5.324 0.618 -0.419 1.00 93.06 103 ALA A C 1
ATOM 775 O O . ALA A 1 103 ? -5.043 0.337 0.745 1.00 93.06 103 ALA A O 1
ATOM 776 N N . SER A 1 104 ? -5.302 -0.286 -1.395 1.00 92.00 104 SER A N 1
ATOM 777 C CA . SER A 1 104 ? -4.801 -1.650 -1.240 1.00 92.00 104 SER A CA 1
ATOM 778 C C . SER A 1 104 ? -4.202 -2.078 -2.576 1.00 92.00 104 SER A C 1
ATOM 780 O O . SER A 1 104 ? -4.931 -2.116 -3.572 1.00 92.00 104 SER A O 1
ATOM 782 N N . CYS A 1 105 ? -2.895 -2.332 -2.608 1.00 87.50 105 CYS A N 1
ATOM 783 C CA . CYS A 1 105 ? -2.145 -2.675 -3.817 1.00 87.50 105 CYS A CA 1
ATOM 784 C C . CYS A 1 105 ? -1.083 -3.746 -3.573 1.00 87.50 105 CYS A C 1
ATOM 786 O O . CYS A 1 105 ? -0.707 -3.970 -2.401 1.00 87.50 105 CYS A O 1
#

pLDDT: mean 93.82, std 3.55, range [83.69, 97.75]

Foldseek 3Di:
DDDDDPDPPVVVVVVQVVCVVHGDDDVPPCVVVDDDWKKWKWKAQAQPDPPVVLLVVLQFPDKDWDDPVVYPPNIGIMMGIGHPVSQVSSNVSCVVVRIGTPDID